Protein AF-A0A524HVM8-F1 (afdb_monomer_lite)

Foldseek 3Di:
DVLQDLPVLVCCVPPPLVRLLVVVVVVVVCVVVVVVCVCVVVVVVVVVVVVVVVVVVVDPDDDDPVVVVVVVVVCCCCCVVQVVVDPDPLQSQLVNLQVQLQVQLSVLSNCCSNPANDPPRDDGSVSSNSNVSSVVSNVVSVVSND

Radius of gyration: 20.75 Å; chains: 1; bounding box: 54×34×46 Å

pLDDT: mean 88.93, std 7.18, range [60.5, 97.88]

Secondary structure (DSSP, 8-state):
-TTSS-HHHHHTTTS-HHHHHHHHHHHHHHHHHHHHHHHHHTTHHHHHHHHHHHHHHT-SSPPPHHHHHHHHHHHHIIIIIT-TT--SHHHHHHHHHHHHHHHHHHHHHHHHHHHS-STT----THHHHHHHHHHHHHHHHHHTT-

Structure (mmCIF, N/CA/C/O backbone):
data_AF-A0A524HVM8-F1
#
_entry.id   AF-A0A524HVM8-F1
#
loop_
_atom_site.group_PDB
_atom_site.id
_atom_site.type_symbol
_atom_site.label_atom_id
_atom_site.label_alt_id
_atom_site.label_comp_id
_atom_site.label_asym_id
_atom_site.label_entity_id
_atom_site.label_seq_id
_atom_site.pdbx_PDB_ins_code
_atom_site.Cartn_x
_atom_site.Cartn_y
_atom_site.Cartn_z
_atom_site.occupancy
_atom_site.B_iso_or_equiv
_atom_site.auth_seq_id
_atom_site.auth_comp_id
_atom_site.auth_asym_id
_atom_site.auth_atom_id
_atom_site.pdbx_PDB_model_num
ATOM 1 N N . MET A 1 1 ? 17.510 12.017 -12.481 1.00 60.50 1 MET A N 1
ATOM 2 C CA . MET A 1 1 ? 16.740 10.964 -13.182 1.00 60.50 1 MET A CA 1
ATOM 3 C C . MET A 1 1 ? 16.393 9.758 -12.302 1.00 60.50 1 MET A C 1
ATOM 5 O O . MET A 1 1 ? 15.490 9.035 -12.674 1.00 60.50 1 MET A O 1
ATOM 9 N N . MET A 1 2 ? 17.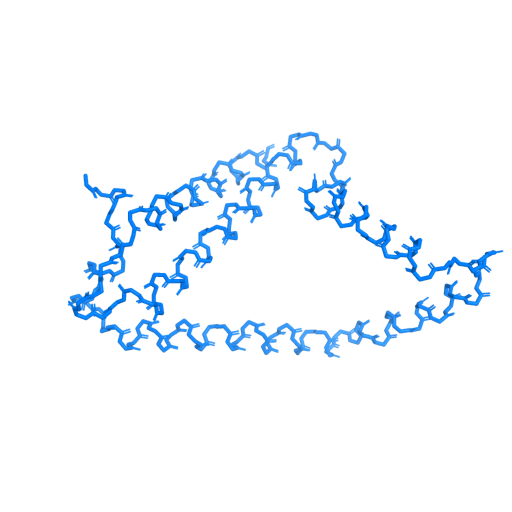005 9.563 -11.123 1.00 67.44 2 MET A N 1
ATOM 10 C CA . MET A 1 2 ? 16.806 8.355 -10.292 1.00 67.44 2 MET A CA 1
ATOM 11 C C . MET A 1 2 ? 15.399 8.211 -9.671 1.00 67.44 2 MET A C 1
ATOM 13 O O . MET A 1 2 ? 14.946 7.103 -9.432 1.00 67.44 2 MET A O 1
ATOM 17 N N . PHE A 1 3 ? 14.687 9.317 -9.423 1.00 80.62 3 PHE A N 1
ATOM 18 C CA . PHE A 1 3 ? 13.335 9.304 -8.829 1.00 80.62 3 PHE A CA 1
ATOM 19 C C . PHE A 1 3 ? 12.201 9.248 -9.862 1.00 80.62 3 PHE A C 1
ATOM 21 O O . PHE A 1 3 ? 11.026 9.243 -9.504 1.00 80.62 3 PHE A O 1
ATOM 28 N N . THR A 1 4 ? 12.549 9.262 -11.148 1.00 85.50 4 THR A N 1
ATOM 29 C CA . THR A 1 4 ? 11.601 9.364 -12.267 1.00 85.50 4 THR A CA 1
ATOM 30 C C . THR A 1 4 ? 11.651 8.149 -13.187 1.00 85.50 4 THR A C 1
ATOM 32 O O . THR A 1 4 ? 10.905 8.100 -14.159 1.00 85.50 4 THR A O 1
ATOM 35 N N . THR A 1 5 ? 12.531 7.188 -12.903 1.00 87.31 5 THR A N 1
ATOM 36 C CA . THR A 1 5 ? 12.688 5.935 -13.646 1.00 87.31 5 THR A CA 1
ATOM 37 C C . THR A 1 5 ? 12.050 4.781 -12.886 1.00 87.31 5 THR A C 1
ATOM 39 O O . THR A 1 5 ? 11.989 4.789 -11.658 1.00 87.31 5 THR A O 1
ATOM 42 N N . ASN A 1 6 ? 11.540 3.793 -13.620 1.00 90.19 6 ASN A N 1
ATOM 43 C CA . ASN A 1 6 ? 10.978 2.587 -13.025 1.00 90.19 6 ASN A CA 1
ATOM 44 C C . ASN A 1 6 ? 12.111 1.745 -12.406 1.00 90.19 6 ASN A C 1
ATOM 46 O O . ASN A 1 6 ? 12.922 1.211 -13.162 1.00 90.19 6 ASN A O 1
ATOM 50 N N . PRO A 1 7 ? 12.166 1.579 -11.070 1.00 88.50 7 PRO A N 1
ATOM 51 C CA . PRO A 1 7 ? 13.270 0.870 -10.423 1.00 88.50 7 PRO A CA 1
ATOM 52 C C . PRO A 1 7 ? 13.300 -0.628 -10.765 1.00 88.50 7 PRO A C 1
ATOM 54 O O . PRO A 1 7 ? 14.335 -1.272 -10.626 1.00 88.50 7 PRO A O 1
ATOM 57 N N . PHE A 1 8 ? 12.182 -1.199 -11.223 1.00 90.50 8 PHE A N 1
ATOM 58 C CA . PHE A 1 8 ? 12.092 -2.615 -11.585 1.00 90.50 8 PHE A CA 1
ATOM 59 C C . PHE A 1 8 ? 12.587 -2.899 -13.005 1.00 90.50 8 PHE A C 1
ATOM 61 O O . PHE A 1 8 ? 12.993 -4.024 -13.288 1.00 90.50 8 PHE A O 1
ATOM 68 N N . ALA A 1 9 ? 12.591 -1.891 -13.883 1.00 86.25 9 ALA A N 1
ATOM 69 C CA . ALA A 1 9 ? 13.153 -2.022 -15.224 1.00 86.25 9 ALA A CA 1
ATOM 70 C C . ALA A 1 9 ? 14.677 -2.220 -15.162 1.00 86.25 9 ALA A C 1
ATOM 72 O O . ALA A 1 9 ? 15.213 -3.080 -15.853 1.00 86.25 9 ALA A O 1
ATOM 73 N N . ASP A 1 10 ? 15.358 -1.518 -14.253 1.00 82.50 10 ASP A N 1
ATOM 74 C CA . ASP A 1 10 ? 16.798 -1.693 -14.024 1.00 82.50 10 ASP A CA 1
ATOM 75 C C . ASP A 1 10 ? 17.124 -3.085 -13.441 1.00 82.50 10 ASP A C 1
ATOM 77 O O . ASP A 1 10 ? 18.177 -3.660 -13.722 1.00 82.50 10 ASP A O 1
ATOM 81 N N . LEU A 1 11 ? 16.197 -3.672 -12.670 1.00 85.19 11 LEU A N 1
ATOM 82 C CA . LEU A 1 11 ? 16.317 -5.037 -12.141 1.00 85.19 11 LEU A CA 1
ATOM 83 C C . LEU A 1 11 ? 16.155 -6.122 -13.214 1.00 85.19 11 LEU A C 1
ATOM 85 O O . LEU A 1 11 ? 16.570 -7.258 -12.969 1.00 85.19 11 LEU A O 1
ATOM 89 N N . ALA A 1 12 ? 15.588 -5.800 -14.382 1.00 81.69 12 ALA A N 1
ATOM 90 C CA . ALA A 1 12 ? 15.309 -6.772 -15.440 1.00 81.69 12 ALA A CA 1
ATOM 91 C C . ALA A 1 12 ? 16.579 -7.459 -15.980 1.00 81.69 12 ALA A C 1
ATOM 93 O O . ALA A 1 12 ? 16.520 -8.589 -16.464 1.00 81.69 12 ALA A O 1
ATOM 94 N N . GLY A 1 13 ? 17.742 -6.806 -15.850 1.00 81.88 13 GLY A N 1
ATOM 95 C CA . GLY A 1 13 ? 19.040 -7.386 -16.204 1.00 81.88 13 GLY A CA 1
ATOM 96 C C . GLY A 1 13 ? 19.523 -8.492 -15.254 1.00 81.88 13 GLY A C 1
ATOM 97 O O . GLY A 1 13 ? 20.402 -9.265 -15.623 1.00 81.88 13 GLY A O 1
ATOM 98 N N . PHE A 1 14 ? 18.956 -8.584 -14.045 1.00 88.19 14 PHE A N 1
ATOM 99 C CA . PHE A 1 14 ? 19.293 -9.601 -13.041 1.00 88.19 14 PHE A CA 1
ATOM 100 C C . PHE A 1 14 ? 18.147 -10.596 -12.797 1.00 88.19 14 PHE A C 1
ATOM 102 O O . PHE A 1 14 ? 18.384 -11.795 -12.662 1.00 88.19 14 PHE A O 1
ATOM 109 N N . LEU A 1 15 ? 16.901 -10.118 -12.763 1.00 89.31 15 LEU A N 1
ATOM 110 C CA . LEU A 1 15 ? 15.695 -10.937 -12.628 1.00 89.31 15 LEU A CA 1
ATOM 111 C C . LEU A 1 15 ? 14.845 -10.774 -13.880 1.00 89.31 15 LEU A C 1
ATOM 113 O O . LEU A 1 15 ? 14.529 -9.655 -14.255 1.00 89.31 15 LEU A O 1
ATOM 117 N N . SER A 1 16 ? 14.408 -11.865 -14.507 1.00 91.19 16 SER A N 1
ATOM 118 C CA . SER A 1 16 ? 13.544 -11.727 -15.682 1.00 91.19 16 SER A CA 1
ATOM 119 C C . SER A 1 16 ? 12.201 -11.068 -15.315 1.00 91.19 16 SER A C 1
ATOM 121 O O . SER A 1 16 ? 11.664 -11.324 -14.227 1.00 91.19 16 SER A O 1
ATOM 123 N N . PRO A 1 17 ? 11.606 -10.267 -16.220 1.00 91.12 17 PRO A N 1
ATOM 124 C CA . PRO A 1 17 ? 10.268 -9.706 -16.036 1.00 91.12 17 PRO A CA 1
ATOM 125 C C . PRO A 1 17 ? 9.220 -10.731 -15.592 1.00 91.12 17 PRO A C 1
ATOM 127 O O . PRO A 1 17 ? 8.496 -10.513 -14.619 1.00 91.12 17 PRO A O 1
ATOM 130 N N . THR A 1 18 ? 9.206 -11.896 -16.242 1.00 91.94 18 THR A N 1
ATOM 131 C CA . THR A 1 18 ? 8.285 -12.997 -15.938 1.00 91.94 18 THR A CA 1
ATOM 132 C C . THR A 1 18 ? 8.449 -13.508 -14.509 1.00 91.94 18 THR A C 1
ATOM 134 O O . THR A 1 18 ? 7.456 -13.810 -13.844 1.00 91.94 18 THR A O 1
ATOM 137 N N . LEU A 1 19 ? 9.686 -13.589 -14.008 1.00 93.62 19 LEU A N 1
ATOM 138 C CA . LEU A 1 19 ? 9.963 -14.035 -12.645 1.00 93.62 19 LEU A CA 1
ATOM 139 C C . LEU A 1 19 ? 9.425 -13.033 -11.618 1.00 93.62 19 LEU A C 1
ATOM 141 O O . LEU A 1 19 ? 8.744 -13.436 -10.675 1.00 93.62 19 LEU A O 1
ATOM 145 N N . MET A 1 20 ? 9.673 -11.736 -11.826 1.00 94.06 20 MET A N 1
ATOM 146 C CA . MET A 1 20 ? 9.170 -10.676 -10.945 1.00 94.06 20 MET A CA 1
ATOM 147 C C . MET A 1 20 ? 7.638 -10.645 -10.904 1.00 94.06 20 MET A C 1
ATOM 149 O O . MET A 1 20 ? 7.044 -10.597 -9.825 1.00 94.06 20 MET A O 1
ATOM 153 N N . GLN A 1 21 ? 6.987 -10.731 -12.064 1.00 94.56 21 GLN A N 1
ATOM 154 C CA . GLN A 1 21 ? 5.527 -10.759 -12.161 1.00 94.56 21 GLN A CA 1
ATOM 155 C C . GLN A 1 21 ? 4.932 -11.983 -11.466 1.00 94.56 21 GLN A C 1
ATOM 157 O O . GLN A 1 21 ? 4.022 -11.848 -10.646 1.00 94.56 21 GLN A O 1
ATOM 162 N N . THR A 1 22 ? 5.481 -13.169 -11.737 1.00 95.56 22 THR A N 1
ATOM 163 C CA . THR A 1 22 ? 5.023 -14.420 -11.117 1.00 95.56 22 THR A CA 1
ATOM 164 C C . THR A 1 22 ? 5.178 -14.364 -9.600 1.00 95.56 22 THR A C 1
ATOM 166 O O . THR A 1 22 ? 4.256 -14.734 -8.874 1.00 95.56 22 THR A O 1
ATOM 169 N N . TYR A 1 23 ? 6.304 -13.841 -9.109 1.00 95.31 23 TYR A N 1
ATOM 170 C CA . TYR A 1 23 ? 6.538 -13.658 -7.680 1.00 95.31 23 TYR A CA 1
ATOM 171 C C . TYR A 1 23 ? 5.474 -12.762 -7.030 1.00 95.31 23 TYR A C 1
ATOM 173 O O . TYR A 1 23 ? 4.893 -13.143 -6.015 1.00 95.31 23 TYR A O 1
ATOM 181 N N . VAL A 1 24 ? 5.162 -11.606 -7.627 1.00 95.19 24 VAL A N 1
ATOM 182 C CA . VAL A 1 24 ? 4.134 -10.692 -7.097 1.00 95.19 24 VAL A CA 1
ATOM 183 C C . VAL A 1 24 ? 2.747 -11.340 -7.106 1.00 95.19 24 VAL A C 1
ATOM 185 O O . VAL A 1 24 ? 2.008 -11.204 -6.130 1.00 95.19 24 VAL A O 1
ATOM 188 N N . VAL A 1 25 ? 2.396 -12.093 -8.153 1.00 96.88 25 VAL A N 1
ATOM 189 C CA . VAL A 1 25 ? 1.124 -12.835 -8.207 1.00 96.88 25 VAL A CA 1
ATOM 190 C C . VAL A 1 25 ? 1.043 -13.878 -7.093 1.00 96.88 25 VAL A C 1
ATOM 192 O O . VAL A 1 25 ? 0.051 -13.917 -6.363 1.00 96.88 25 VAL A O 1
ATOM 195 N N . LEU A 1 26 ? 2.092 -14.681 -6.906 1.00 97.88 26 LEU A N 1
ATOM 196 C CA . LEU A 1 26 ? 2.148 -15.673 -5.830 1.00 97.88 26 LEU A CA 1
ATOM 197 C C . LEU A 1 26 ? 2.082 -15.021 -4.445 1.00 97.88 26 LEU A C 1
ATOM 199 O O . LEU A 1 26 ? 1.366 -15.512 -3.574 1.00 97.88 26 LEU A O 1
ATOM 203 N N . MET A 1 27 ? 2.763 -13.890 -4.251 1.00 96.69 27 MET A N 1
ATOM 204 C CA . MET A 1 27 ? 2.705 -13.115 -3.013 1.00 96.69 27 MET A CA 1
ATOM 205 C C . MET A 1 27 ? 1.274 -12.647 -2.714 1.00 96.69 27 MET A C 1
ATOM 207 O O . MET A 1 27 ? 0.800 -12.815 -1.592 1.00 96.69 27 MET A O 1
ATOM 211 N N . MET A 1 28 ? 0.553 -12.111 -3.707 1.00 95.19 28 MET A N 1
ATOM 212 C CA . MET A 1 28 ? -0.846 -11.700 -3.531 1.00 95.19 28 MET A CA 1
ATOM 213 C C . MET A 1 28 ? -1.744 -12.884 -3.150 1.00 95.19 28 MET A C 1
ATOM 215 O O . MET A 1 28 ? -2.539 -12.773 -2.216 1.00 95.19 28 MET A O 1
ATOM 219 N N . LEU A 1 29 ? -1.589 -14.029 -3.824 1.00 97.50 29 LEU A N 1
ATOM 220 C CA . LEU A 1 29 ? -2.337 -15.248 -3.499 1.00 97.50 29 LEU A CA 1
ATOM 221 C C . LEU A 1 29 ? -2.045 -15.730 -2.074 1.00 97.50 29 LEU A C 1
ATOM 223 O O . LEU A 1 29 ? -2.973 -16.087 -1.350 1.00 97.50 29 LEU A O 1
ATOM 227 N N . ALA A 1 30 ? -0.782 -15.691 -1.650 1.00 97.44 30 ALA A N 1
ATOM 228 C CA . ALA A 1 30 ? -0.382 -16.065 -0.300 1.00 97.44 30 ALA A CA 1
ATOM 229 C C . ALA A 1 30 ? -0.978 -15.128 0.764 1.00 97.44 30 ALA A C 1
ATOM 231 O O . ALA A 1 30 ? -1.458 -15.606 1.788 1.00 97.44 30 ALA A O 1
ATOM 232 N N . VAL A 1 31 ? -1.016 -13.813 0.521 1.00 95.94 31 VAL A N 1
ATOM 233 C CA . VAL A 1 31 ? -1.629 -12.837 1.443 1.00 95.94 31 VAL A CA 1
ATOM 234 C C . VAL A 1 31 ? -3.133 -13.070 1.578 1.00 95.94 31 VAL A C 1
ATOM 236 O O . VAL A 1 31 ? -3.653 -13.116 2.696 1.00 95.94 31 VAL A O 1
ATOM 239 N N . VAL A 1 32 ? -3.840 -13.248 0.457 1.00 96.00 32 VAL A N 1
ATOM 240 C CA . VAL A 1 32 ? -5.287 -13.514 0.464 1.00 96.00 32 VAL A CA 1
ATOM 241 C C . VAL A 1 32 ? -5.578 -14.850 1.146 1.00 96.00 32 VAL A C 1
ATOM 243 O O . VAL A 1 32 ? -6.418 -14.913 2.044 1.00 96.00 32 VAL A O 1
ATOM 246 N N . GLY A 1 33 ? -4.851 -15.904 0.767 1.00 97.25 33 GLY A N 1
ATOM 247 C CA . GLY A 1 33 ? -4.990 -17.236 1.347 1.00 97.25 33 GLY A CA 1
ATOM 248 C C . GLY A 1 33 ? -4.683 -17.258 2.844 1.00 97.25 33 GLY A C 1
ATOM 249 O O . GLY A 1 33 ? -5.467 -17.797 3.618 1.00 97.25 33 GLY A O 1
ATOM 250 N N . GLY A 1 34 ? -3.596 -16.611 3.266 1.00 96.12 34 GLY A N 1
ATOM 251 C CA . GLY A 1 34 ? -3.199 -16.498 4.669 1.00 96.12 34 GLY A CA 1
ATOM 252 C C . GLY A 1 34 ? -4.217 -15.726 5.505 1.00 96.12 34 GLY A C 1
ATOM 253 O O . GLY A 1 34 ? -4.557 -16.155 6.603 1.00 96.12 34 GLY A O 1
ATOM 254 N N . THR A 1 35 ? -4.773 -14.639 4.965 1.00 94.00 35 THR A N 1
ATOM 255 C CA . THR A 1 35 ? -5.820 -13.856 5.642 1.00 94.00 35 THR A CA 1
ATOM 256 C C . THR A 1 35 ? -7.110 -14.662 5.789 1.00 94.00 35 THR A C 1
ATOM 258 O O . THR A 1 35 ? -7.726 -14.664 6.854 1.00 94.00 35 THR A O 1
ATOM 261 N N . LEU A 1 36 ? -7.521 -15.380 4.738 1.00 93.06 36 LEU A N 1
ATOM 262 C CA . LEU A 1 36 ? -8.715 -16.221 4.789 1.00 93.06 36 LEU A CA 1
ATOM 263 C C . LEU A 1 36 ? -8.530 -17.381 5.775 1.00 93.06 36 LEU A C 1
ATOM 265 O O . LEU A 1 36 ? -9.421 -17.653 6.578 1.00 93.06 36 LEU A O 1
ATOM 269 N N . PHE A 1 37 ? -7.356 -18.016 5.761 1.00 94.94 37 PHE A N 1
ATOM 270 C CA . PHE A 1 37 ? -6.990 -19.042 6.730 1.00 94.94 37 PHE A CA 1
ATOM 271 C C . PHE A 1 37 ? -7.003 -18.499 8.163 1.00 94.94 37 PHE A C 1
ATOM 273 O O . PHE A 1 37 ? -7.577 -19.141 9.034 1.00 94.94 37 PHE A O 1
ATOM 280 N N . ASP A 1 38 ? -6.450 -17.310 8.411 1.00 93.19 38 ASP A N 1
ATOM 281 C CA . ASP A 1 38 ? -6.433 -16.681 9.737 1.00 93.19 38 ASP A CA 1
ATOM 282 C C . ASP A 1 38 ? -7.850 -16.421 10.275 1.00 93.19 38 ASP A C 1
ATOM 284 O O . ASP A 1 38 ? -8.155 -16.745 11.425 1.00 93.19 38 ASP A O 1
ATOM 288 N N . VAL A 1 39 ? -8.749 -15.907 9.428 1.00 91.50 39 VAL A N 1
ATOM 289 C CA . VAL A 1 39 ? -10.161 -15.674 9.779 1.00 91.50 39 VAL A CA 1
ATOM 290 C C . VAL A 1 39 ? -10.880 -16.981 10.117 1.00 91.50 39 VAL A C 1
ATOM 292 O O . VAL A 1 39 ? -11.633 -17.033 11.095 1.00 91.50 39 VAL A O 1
ATOM 295 N N . LEU A 1 40 ? -10.646 -18.035 9.329 1.00 89.81 40 LEU A N 1
ATOM 296 C CA . LEU A 1 40 ? -11.223 -19.359 9.563 1.00 89.81 40 LEU A CA 1
ATOM 297 C C . LEU A 1 40 ? -10.665 -19.992 10.843 1.00 89.81 40 LEU A C 1
ATOM 299 O O . LEU A 1 40 ? -11.433 -20.475 11.670 1.00 89.81 40 LEU A O 1
ATOM 303 N N . HIS A 1 41 ? -9.347 -19.940 11.029 1.00 92.69 41 HIS A N 1
ATOM 304 C CA . HIS A 1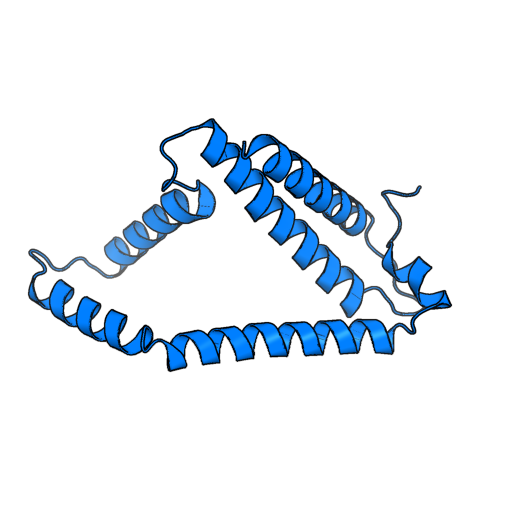 41 ? -8.651 -20.532 12.166 1.00 92.69 41 HIS A CA 1
ATOM 305 C C . HIS A 1 41 ? -9.043 -19.871 13.492 1.00 92.69 41 HIS A C 1
ATOM 307 O O . HIS A 1 41 ? -9.285 -20.560 14.479 1.00 92.69 41 HIS A O 1
ATOM 313 N N . LYS A 1 42 ? -9.169 -18.539 13.516 1.00 91.12 42 LYS A N 1
ATOM 314 C CA . LYS A 1 42 ? -9.592 -17.792 14.711 1.00 91.12 42 LYS A CA 1
ATOM 315 C C . LYS A 1 42 ? -11.096 -17.872 14.982 1.00 91.12 42 LYS A C 1
ATOM 317 O O . LYS A 1 42 ? -11.546 -17.358 16.004 1.00 91.12 42 LYS A O 1
ATOM 322 N N . GLY A 1 43 ? -11.892 -18.430 14.064 1.00 88.12 43 GLY A N 1
ATOM 323 C CA . GLY A 1 43 ? -13.354 -18.448 14.173 1.00 88.12 43 GLY A CA 1
ATOM 324 C C . GLY A 1 43 ? -13.984 -17.049 14.234 1.00 88.12 43 GLY A C 1
ATOM 325 O O . GLY A 1 43 ? -15.135 -16.898 14.649 1.00 88.12 43 GLY A O 1
ATOM 326 N N . SER A 1 44 ? -13.256 -16.004 13.825 1.00 86.25 44 SER A N 1
ATOM 327 C CA . SER A 1 44 ? -13.683 -14.610 13.998 1.00 86.25 44 SER A CA 1
ATOM 328 C C . SER A 1 44 ? -14.966 -14.311 13.219 1.00 86.25 44 SER A C 1
ATOM 330 O O . SER A 1 44 ? -15.822 -13.564 13.691 1.00 86.25 44 SER A O 1
ATOM 332 N N . GL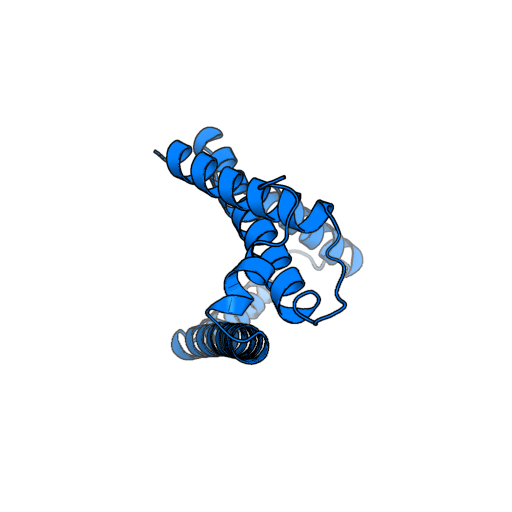Y A 1 45 ? -15.165 -14.968 12.072 1.00 83.19 45 GLY A N 1
ATOM 333 C CA . GLY A 1 45 ? -16.403 -14.874 11.297 1.00 83.19 45 GLY A CA 1
ATOM 334 C C . GLY A 1 45 ? -17.644 -15.301 12.090 1.00 83.19 45 GLY A C 1
ATOM 335 O O . GLY A 1 45 ? -18.652 -14.594 12.073 1.00 83.19 45 GLY A O 1
ATOM 336 N N . GLN A 1 46 ? -17.565 -16.408 12.836 1.00 87.44 46 GLN A N 1
ATOM 337 C CA . GLN A 1 46 ? -18.672 -16.872 13.683 1.00 87.44 46 GLN A CA 1
ATOM 338 C C . GLN A 1 46 ? -18.942 -15.882 14.816 1.00 87.44 46 GLN A C 1
ATOM 340 O O . GLN A 1 46 ? -20.089 -15.488 15.036 1.00 87.44 46 GLN A O 1
ATOM 345 N N . TYR A 1 47 ? -17.877 -15.394 15.456 1.00 88.75 47 TYR A N 1
ATOM 346 C CA . TYR A 1 47 ? -17.975 -14.376 16.496 1.00 88.75 47 TYR A CA 1
ATOM 347 C C . TYR A 1 47 ? -18.712 -13.115 16.010 1.00 88.75 47 TYR A C 1
ATOM 349 O O . TYR A 1 47 ? -19.649 -12.649 16.662 1.00 88.75 47 TYR A O 1
ATOM 357 N N . PHE A 1 48 ? -18.354 -12.577 14.838 1.00 89.88 48 PHE A N 1
ATOM 358 C CA . PHE A 1 48 ? -18.996 -11.373 14.302 1.00 89.88 48 PHE A CA 1
ATOM 359 C C . PHE A 1 48 ? -20.448 -11.600 13.867 1.00 89.88 48 PHE A C 1
ATOM 361 O O . PHE A 1 48 ? -21.272 -10.690 14.004 1.00 89.88 48 PHE A O 1
ATOM 368 N N . LEU A 1 49 ? -20.790 -12.795 13.374 1.00 89.44 49 LEU A N 1
ATOM 369 C CA . LEU A 1 49 ? -22.171 -13.156 13.039 1.00 89.44 49 LEU A CA 1
ATOM 370 C C . LEU A 1 49 ? -23.054 -13.198 14.289 1.00 89.44 49 LEU A C 1
ATOM 372 O O . LEU A 1 49 ? -24.119 -12.574 14.314 1.00 89.44 49 LEU A O 1
ATOM 376 N N . GLU A 1 50 ? -22.590 -13.857 15.350 1.00 92.69 50 GLU A N 1
ATOM 377 C CA . GLU A 1 50 ? -23.302 -13.877 16.627 1.00 92.69 50 GLU A CA 1
ATOM 378 C C . GLU A 1 50 ? -23.424 -12.484 17.239 1.00 92.69 50 GLU A C 1
ATOM 380 O O . GLU A 1 50 ? -24.492 -12.099 17.721 1.00 92.69 50 GLU A O 1
ATOM 385 N N . TYR A 1 51 ? -22.338 -11.710 17.217 1.00 92.19 51 TYR A N 1
ATOM 386 C CA . TYR A 1 51 ? -22.326 -10.354 17.744 1.00 92.19 51 TYR A CA 1
ATOM 387 C C . TYR A 1 51 ? -23.323 -9.457 17.002 1.00 92.19 51 TYR A C 1
ATOM 389 O O . TYR A 1 51 ? -24.076 -8.709 17.633 1.00 92.19 51 TYR A O 1
ATOM 397 N N . ARG A 1 52 ? -23.408 -9.578 15.671 1.00 88.38 52 ARG A N 1
ATOM 398 C CA . ARG A 1 52 ? -24.415 -8.885 14.852 1.00 88.38 52 ARG A CA 1
ATOM 399 C C . ARG A 1 52 ? -25.842 -9.290 15.211 1.00 88.38 52 ARG A C 1
ATOM 401 O O . ARG A 1 52 ? -26.698 -8.419 15.340 1.00 88.38 52 ARG A O 1
ATOM 408 N N . ALA A 1 53 ? -26.113 -10.580 15.401 1.00 90.75 53 ALA A N 1
ATOM 409 C CA . ALA A 1 53 ? -27.440 -11.043 15.810 1.00 90.75 53 ALA A CA 1
ATOM 410 C C . ALA A 1 53 ? -27.828 -10.490 17.196 1.00 90.75 53 ALA A C 1
ATOM 412 O O . ALA A 1 53 ? -28.910 -9.924 17.364 1.00 90.75 53 ALA A O 1
ATOM 413 N N . LYS A 1 54 ? -26.907 -10.568 18.167 1.00 92.94 54 LYS A N 1
ATOM 414 C CA . LYS A 1 54 ? -27.090 -10.063 19.539 1.00 92.94 54 LYS A CA 1
ATOM 415 C C . LYS A 1 54 ? -27.322 -8.548 19.572 1.00 92.94 54 LYS A C 1
ATOM 417 O O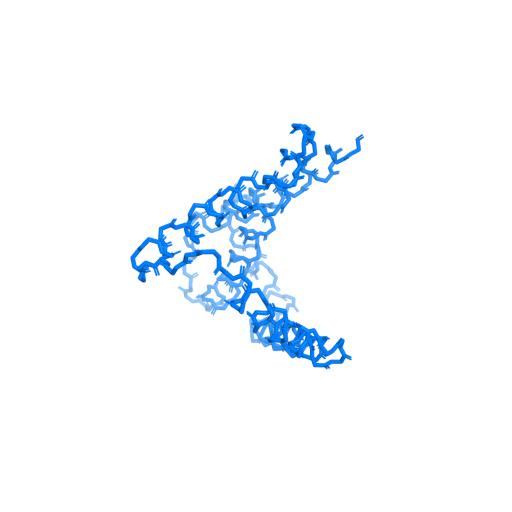 . LYS A 1 54 ? -28.212 -8.079 20.279 1.00 92.94 54 LYS A O 1
ATOM 422 N N . THR A 1 55 ? -26.554 -7.775 18.804 1.00 89.06 55 THR A N 1
ATOM 423 C CA . THR A 1 55 ? -26.711 -6.310 18.729 1.00 89.06 55 THR A CA 1
ATOM 424 C C . THR A 1 55 ? -27.992 -5.898 18.011 1.00 89.06 55 THR A C 1
ATOM 426 O O . THR A 1 55 ? -28.661 -4.972 18.468 1.00 89.06 55 THR A O 1
ATOM 429 N N . ARG A 1 56 ? -28.403 -6.618 16.958 1.00 86.38 56 ARG A N 1
ATOM 430 C CA . ARG A 1 56 ? -29.675 -6.368 16.265 1.00 86.38 56 ARG A CA 1
ATOM 431 C C . ARG A 1 56 ? -30.883 -6.623 17.166 1.00 86.38 56 ARG A C 1
ATOM 433 O O . ARG A 1 56 ? -31.809 -5.822 17.158 1.00 86.38 56 ARG A O 1
ATOM 440 N N . ALA A 1 57 ? -30.849 -7.679 17.981 1.00 89.44 57 ALA A N 1
ATOM 441 C CA . ALA A 1 57 ? -31.909 -7.977 18.947 1.00 89.44 57 ALA A CA 1
ATOM 442 C C . ALA A 1 57 ? -32.025 -6.924 20.068 1.00 89.44 57 ALA A C 1
ATOM 444 O O . ALA A 1 57 ? -33.104 -6.718 20.613 1.00 89.44 57 ALA A O 1
ATOM 445 N N . ARG A 1 58 ? -30.925 -6.234 20.403 1.00 88.62 58 ARG A N 1
ATOM 446 C CA . ARG A 1 58 ? -30.882 -5.157 21.412 1.00 88.62 58 ARG A CA 1
ATOM 447 C C . ARG A 1 58 ? -31.083 -3.754 20.825 1.00 88.62 58 ARG A C 1
ATOM 449 O O . ARG A 1 58 ? -30.971 -2.767 21.556 1.00 88.62 58 ARG A O 1
ATOM 456 N N . ALA A 1 59 ? -31.331 -3.637 19.521 1.00 86.12 59 ALA A N 1
ATOM 457 C CA . ALA A 1 59 ? -31.448 -2.347 18.860 1.00 86.12 59 ALA A CA 1
ATOM 458 C C . ALA A 1 59 ? -32.686 -1.586 19.362 1.00 86.12 59 ALA A C 1
ATOM 460 O O . ALA A 1 59 ? -33.812 -2.057 19.243 1.00 86.12 59 ALA A O 1
ATOM 461 N N . LYS A 1 60 ? -32.478 -0.375 19.894 1.00 88.19 60 LYS A N 1
ATOM 462 C CA . LYS A 1 60 ? -33.563 0.488 20.402 1.00 88.19 60 LYS A CA 1
ATOM 463 C C . LYS A 1 60 ? -34.426 1.096 19.292 1.00 88.19 60 LYS A C 1
ATOM 465 O O . LYS A 1 60 ? -35.546 1.517 19.552 1.00 88.19 60 LYS A O 1
ATOM 470 N N . ARG A 1 61 ? -33.892 1.184 18.071 1.00 87.25 61 ARG A N 1
ATOM 471 C CA . ARG A 1 61 ? -34.612 1.637 16.877 1.00 87.25 61 ARG A CA 1
ATOM 472 C C . ARG A 1 61 ? -34.051 0.967 15.631 1.00 87.25 61 ARG A C 1
ATOM 474 O O . ARG A 1 61 ? -32.854 0.683 15.566 1.00 87.25 61 ARG A O 1
ATOM 481 N N . THR A 1 62 ? -34.894 0.798 14.624 1.00 80.81 62 THR A N 1
ATOM 482 C CA . THR A 1 62 ? -34.485 0.409 13.273 1.00 80.81 62 THR A CA 1
ATOM 483 C C . THR A 1 62 ? -34.241 1.662 12.440 1.00 80.81 62 THR A C 1
ATOM 485 O O . THR A 1 62 ? -35.120 2.513 12.341 1.00 80.81 62 THR A O 1
ATOM 488 N N . ILE A 1 63 ? -33.052 1.783 11.855 1.00 85.62 63 ILE A N 1
ATOM 489 C CA . ILE A 1 63 ? -32.717 2.863 10.919 1.00 85.62 63 ILE A CA 1
ATOM 490 C C . ILE A 1 63 ? -32.967 2.409 9.479 1.00 85.62 63 ILE A C 1
ATOM 492 O O . ILE A 1 63 ? -32.828 1.224 9.166 1.00 85.62 63 ILE A O 1
ATOM 496 N N . GLY A 1 64 ? -33.339 3.346 8.605 1.00 87.25 64 GLY A N 1
ATOM 497 C CA . GLY A 1 64 ? -33.488 3.071 7.175 1.00 87.25 64 GLY A CA 1
ATOM 498 C C . GLY A 1 64 ? -32.149 2.713 6.521 1.00 87.25 64 GLY A C 1
ATOM 499 O O . GLY A 1 64 ? -31.087 3.104 7.008 1.00 87.25 64 GLY A O 1
ATOM 500 N N . SER A 1 65 ? -32.185 2.000 5.392 1.00 84.12 65 SER A N 1
ATOM 501 C CA . SER A 1 65 ? -30.979 1.574 4.660 1.00 84.12 65 SER A CA 1
ATOM 502 C C . SER A 1 65 ? -30.071 2.746 4.263 1.00 84.12 65 SER A C 1
ATOM 504 O O . SER A 1 65 ? -28.852 2.640 4.380 1.00 84.12 65 SER A O 1
ATOM 506 N N . GLY A 1 66 ? -30.652 3.885 3.868 1.00 86.81 66 GLY A N 1
ATOM 507 C CA . GLY A 1 66 ? -29.904 5.104 3.540 1.00 86.81 66 GLY A CA 1
ATOM 508 C C . GLY A 1 66 ? -29.212 5.747 4.748 1.00 86.81 66 GLY A C 1
ATOM 509 O O . GLY A 1 66 ? -28.049 6.135 4.658 1.00 86.81 66 GLY A O 1
ATOM 510 N N . GLU A 1 67 ? -29.881 5.808 5.903 1.00 88.44 67 GLU A N 1
ATOM 511 C CA . GLU A 1 67 ? -29.280 6.318 7.146 1.00 88.44 67 GLU A CA 1
ATOM 512 C C . GLU A 1 67 ? -28.159 5.387 7.633 1.00 88.44 67 GLU A C 1
ATOM 514 O O . GLU A 1 67 ? -27.092 5.859 8.027 1.00 88.44 67 GLU A O 1
ATOM 519 N N . ALA A 1 68 ? -28.355 4.068 7.526 1.00 86.19 68 ALA A N 1
ATOM 520 C CA . ALA A 1 68 ? -27.331 3.075 7.839 1.00 86.19 68 ALA A CA 1
ATOM 521 C C . ALA A 1 68 ? -26.088 3.222 6.948 1.00 86.19 68 ALA A C 1
ATOM 523 O O . ALA A 1 68 ? -24.968 3.223 7.458 1.00 86.19 68 ALA A O 1
ATOM 524 N N . ALA A 1 69 ? -26.276 3.398 5.637 1.00 87.25 69 ALA A N 1
ATOM 525 C CA . ALA A 1 69 ? -25.179 3.621 4.699 1.00 87.25 69 ALA A CA 1
ATOM 526 C C . ALA A 1 69 ? -24.415 4.918 5.010 1.00 87.25 69 ALA A C 1
ATOM 528 O O . ALA A 1 69 ? -23.185 4.923 5.044 1.00 87.25 69 ALA A O 1
ATOM 529 N N . MET A 1 70 ? -25.133 6.004 5.315 1.00 90.50 70 MET A N 1
ATOM 530 C CA . MET A 1 70 ? -24.530 7.282 5.702 1.00 90.50 70 MET A CA 1
ATOM 531 C C . MET A 1 70 ? -23.714 7.164 6.998 1.00 90.50 70 MET A C 1
ATOM 533 O O . MET A 1 70 ? -22.612 7.704 7.087 1.00 90.50 70 MET A O 1
ATOM 537 N N . MET A 1 71 ? -24.232 6.457 8.008 1.00 87.19 71 MET A N 1
ATOM 538 C CA . MET A 1 71 ? -23.502 6.219 9.257 1.00 87.19 71 MET A CA 1
ATOM 539 C C . MET A 1 71 ? -22.255 5.367 9.026 1.00 87.19 71 MET A C 1
ATOM 541 O O . MET A 1 71 ? -21.187 5.744 9.497 1.00 87.19 71 MET A O 1
ATOM 545 N N . ALA A 1 72 ? -22.358 4.288 8.245 1.00 87.38 72 ALA A N 1
ATOM 546 C CA . ALA A 1 72 ? -21.207 3.464 7.887 1.00 87.38 72 ALA A CA 1
ATOM 547 C C . ALA A 1 72 ? -20.128 4.281 7.158 1.00 87.38 72 ALA A C 1
ATOM 549 O O . ALA A 1 72 ? -18.951 4.183 7.497 1.00 87.38 72 ALA A O 1
ATOM 550 N N . MET A 1 73 ? -20.522 5.149 6.220 1.00 87.06 73 MET A N 1
ATOM 551 C CA . MET A 1 73 ? -19.589 6.039 5.528 1.00 87.06 73 MET A CA 1
ATOM 552 C C . MET A 1 73 ? -18.896 7.007 6.493 1.00 87.06 73 MET A C 1
ATOM 554 O O . MET A 1 73 ? -17.680 7.181 6.430 1.00 87.06 73 MET A O 1
ATOM 558 N N . LYS A 1 74 ? -19.640 7.614 7.427 1.00 87.06 74 LYS A N 1
ATOM 559 C CA . LYS A 1 74 ? -19.050 8.476 8.464 1.00 87.06 74 LYS A CA 1
ATOM 560 C C . LYS A 1 74 ? -18.050 7.713 9.330 1.00 87.06 74 LYS A C 1
ATOM 562 O O . LYS A 1 74 ? -16.971 8.240 9.585 1.00 87.06 74 LYS A O 1
ATOM 567 N N . THR A 1 75 ? -18.379 6.491 9.743 1.00 86.88 75 THR A N 1
ATOM 568 C CA . THR A 1 75 ? -17.468 5.639 10.514 1.00 86.88 75 THR A CA 1
ATOM 569 C C . THR A 1 75 ? -16.195 5.343 9.727 1.00 86.88 75 THR A C 1
ATOM 571 O O . THR A 1 75 ? -15.112 5.582 10.243 1.00 86.88 75 THR A O 1
ATOM 574 N N . LEU A 1 76 ? -16.293 4.949 8.454 1.00 83.81 76 LEU A N 1
ATOM 575 C CA . LEU A 1 76 ? -15.120 4.715 7.600 1.00 83.81 76 LEU A CA 1
ATOM 576 C C . LEU A 1 76 ? -14.234 5.964 7.467 1.00 83.81 76 LEU A C 1
ATOM 578 O O . LEU A 1 76 ? -13.012 5.882 7.576 1.00 83.81 76 LEU A O 1
ATOM 582 N N . LEU A 1 77 ? -14.838 7.139 7.276 1.00 82.06 77 LEU A N 1
ATOM 583 C CA . LEU A 1 77 ? -14.102 8.401 7.178 1.00 82.06 77 LEU A CA 1
ATOM 584 C C . LEU A 1 77 ? -13.392 8.782 8.487 1.00 82.06 77 LEU A C 1
ATOM 586 O O . LEU A 1 77 ? -12.324 9.394 8.465 1.00 82.06 77 LEU A O 1
ATOM 590 N N . VAL A 1 78 ? -13.987 8.475 9.638 1.00 80.75 78 VAL A N 1
ATOM 591 C CA . VAL A 1 78 ? -13.416 8.830 10.943 1.00 80.75 78 VAL A CA 1
ATOM 592 C C . VAL A 1 78 ? -12.389 7.798 11.403 1.00 80.75 78 VAL A C 1
ATOM 594 O O . VAL A 1 78 ? -11.311 8.175 11.856 1.00 80.75 78 VAL A O 1
ATOM 597 N N . GLU A 1 79 ? -12.687 6.513 11.275 1.00 82.31 79 GLU A N 1
ATOM 598 C CA . GLU A 1 79 ? -11.827 5.441 11.772 1.00 82.31 79 GLU A CA 1
ATOM 599 C C . GLU A 1 79 ? -10.707 5.129 10.786 1.00 82.31 79 GLU A C 1
ATOM 601 O O . GLU A 1 79 ? -9.542 5.264 11.141 1.00 82.31 79 GLU A O 1
ATOM 606 N N . VAL A 1 80 ? -11.034 4.802 9.534 1.00 77.81 80 VAL A N 1
ATOM 607 C CA . VAL A 1 80 ? -10.037 4.366 8.544 1.00 77.81 80 VAL A CA 1
ATOM 608 C C . VAL A 1 80 ? -9.275 5.559 7.991 1.00 77.81 80 VAL A C 1
ATOM 610 O O . VAL A 1 80 ? -8.050 5.604 8.052 1.00 77.81 80 VAL A O 1
ATOM 613 N N . VAL A 1 81 ? -9.993 6.562 7.475 1.00 80.38 81 VAL A N 1
ATOM 614 C CA . VAL A 1 81 ? -9.326 7.660 6.759 1.00 80.38 81 VAL A CA 1
ATOM 615 C C . VAL A 1 81 ? -8.544 8.556 7.708 1.00 80.38 81 VAL A C 1
ATOM 617 O O . VAL A 1 81 ? -7.475 9.062 7.364 1.00 80.38 81 VAL A O 1
ATOM 620 N N . ARG A 1 82 ? -9.095 8.774 8.902 1.00 77.81 82 ARG A N 1
ATOM 621 C CA . ARG A 1 82 ? -8.538 9.683 9.896 1.00 77.81 82 ARG A CA 1
ATOM 622 C C . ARG A 1 82 ? -7.751 8.979 10.991 1.00 77.81 82 ARG A C 1
ATOM 624 O O . ARG A 1 82 ? -7.136 9.716 11.753 1.00 77.81 82 ARG A O 1
ATOM 631 N N . ALA A 1 83 ? -7.733 7.648 11.073 1.00 78.75 83 ALA A N 1
ATOM 632 C CA . ALA A 1 83 ? -7.135 6.914 12.191 1.00 78.75 83 ALA A CA 1
ATOM 633 C C . ALA A 1 83 ? -7.680 7.421 13.544 1.00 78.75 83 ALA A C 1
ATOM 635 O O . ALA A 1 83 ? -6.933 7.769 14.461 1.00 78.75 83 ALA A O 1
ATOM 636 N N . GLY A 1 84 ? -9.010 7.555 13.626 1.00 70.69 84 GLY A N 1
ATOM 637 C CA . GLY A 1 84 ? -9.722 8.148 14.763 1.00 70.69 84 GLY A CA 1
ATOM 638 C C . GLY A 1 84 ? -9.567 7.386 16.081 1.00 70.69 84 GLY A C 1
ATOM 639 O O . GLY A 1 84 ? -9.886 7.936 17.130 1.00 70.69 84 GLY A O 1
ATOM 640 N N . GLU A 1 85 ? -9.040 6.161 16.036 1.00 75.62 85 GLU A N 1
ATOM 641 C CA . GLU A 1 85 ? -8.705 5.361 17.218 1.00 75.62 85 GLU A CA 1
ATOM 642 C C . GLU A 1 85 ? -7.564 5.966 18.055 1.00 75.62 85 GLU A C 1
ATOM 644 O O . GLU A 1 85 ? -7.456 5.700 19.253 1.00 75.62 85 GLU A O 1
ATOM 649 N N . PHE A 1 86 ? -6.719 6.813 17.456 1.00 78.06 86 PHE A N 1
ATOM 650 C CA . PHE A 1 86 ? -5.583 7.408 18.150 1.00 78.06 86 PHE A CA 1
ATOM 651 C C . PHE A 1 86 ? -5.940 8.764 18.763 1.00 78.06 86 PHE A C 1
ATOM 653 O O . PHE A 1 86 ? -6.059 9.774 18.067 1.00 78.06 86 PHE A O 1
ATOM 660 N N . CYS A 1 87 ? -6.008 8.807 20.097 1.00 75.19 87 CYS A N 1
ATOM 661 C CA . CYS A 1 87 ? -6.163 10.056 20.852 1.00 75.19 87 CYS A CA 1
ATOM 662 C C . CYS A 1 87 ? -4.906 10.946 20.808 1.00 75.19 87 CYS A C 1
ATOM 664 O O . CYS A 1 87 ? -5.013 12.168 20.873 1.00 75.19 87 CYS A O 1
ATOM 666 N N . SER A 1 88 ? -3.708 10.356 20.691 1.00 83.81 88 SER A N 1
ATOM 667 C CA . SER A 1 88 ? -2.457 11.115 20.547 1.00 83.81 88 SER A CA 1
ATOM 668 C C . SER A 1 88 ? -2.288 11.594 19.108 1.00 83.81 88 SER A C 1
ATOM 670 O O . SER A 1 88 ? -2.179 10.783 18.187 1.00 83.81 88 SER A O 1
ATOM 672 N N . GLN A 1 89 ? -2.207 12.913 18.919 1.00 83.50 89 GLN A N 1
ATOM 673 C CA . GLN A 1 89 ? -2.020 13.523 17.602 1.00 83.50 89 GLN A CA 1
ATOM 674 C C . GLN A 1 89 ? -0.710 13.078 16.932 1.00 83.50 89 GLN A C 1
ATOM 676 O O . GLN A 1 89 ? -0.694 12.868 15.723 1.00 83.50 89 GLN A O 1
ATOM 681 N N . GLN A 1 90 ? 0.361 12.869 17.704 1.00 84.94 90 GLN A N 1
ATOM 682 C CA . GLN A 1 90 ? 1.639 12.379 17.177 1.00 84.94 90 GLN A CA 1
ATOM 683 C C . GLN A 1 90 ? 1.517 10.943 16.651 1.00 84.94 90 GLN A C 1
ATOM 685 O O . GLN A 1 90 ? 1.839 10.691 15.490 1.00 84.94 90 GLN A O 1
ATOM 690 N N . ARG A 1 91 ? 0.955 10.023 17.453 1.00 86.62 91 ARG A N 1
ATOM 691 C CA . ARG A 1 91 ? 0.728 8.629 17.020 1.00 86.62 91 ARG A CA 1
ATOM 692 C C . ARG A 1 91 ? -0.205 8.562 15.819 1.00 86.62 91 ARG A C 1
ATOM 694 O O . ARG A 1 91 ? 0.036 7.793 14.900 1.00 86.62 91 ARG A O 1
ATOM 701 N N . ARG A 1 92 ? -1.232 9.412 15.795 1.00 88.31 92 ARG A N 1
ATOM 702 C CA . ARG A 1 92 ? -2.177 9.506 14.683 1.00 88.31 92 ARG A CA 1
ATOM 703 C C . ARG A 1 92 ? -1.493 9.912 13.377 1.00 88.31 92 ARG A C 1
ATOM 705 O O . ARG A 1 92 ? -1.723 9.275 12.356 1.00 88.31 92 ARG A O 1
ATOM 712 N N . ILE A 1 93 ? -0.649 10.946 13.396 1.00 88.56 93 ILE A N 1
ATOM 713 C CA . ILE A 1 93 ? 0.088 11.394 12.203 1.00 88.56 93 ILE A CA 1
ATOM 714 C C . ILE A 1 93 ? 1.047 10.299 11.733 1.00 88.56 93 ILE A C 1
ATOM 716 O O . ILE A 1 93 ? 1.016 9.943 10.558 1.00 88.56 93 ILE A O 1
ATOM 720 N N . SER A 1 94 ? 1.828 9.718 12.646 1.00 91.62 94 SER A N 1
ATOM 721 C CA . SER A 1 94 ? 2.724 8.596 12.344 1.00 91.62 94 SER A CA 1
ATOM 722 C C . SER A 1 94 ? 1.972 7.439 11.669 1.00 91.62 94 SER A C 1
ATOM 724 O O . SER A 1 94 ? 2.377 6.972 10.603 1.00 91.62 94 SER A O 1
ATOM 726 N N . HIS A 1 95 ? 0.818 7.046 12.216 1.00 89.44 95 HIS A N 1
ATOM 727 C CA . HIS A 1 95 ? 0.013 5.956 11.670 1.00 89.44 95 HIS A CA 1
ATOM 728 C C . HIS A 1 95 ? -0.551 6.270 10.279 1.00 89.44 95 HIS A C 1
ATOM 730 O O . HIS A 1 95 ? -0.535 5.407 9.405 1.00 89.44 95 HIS A O 1
ATOM 736 N N . LEU A 1 96 ? -1.010 7.505 10.040 1.00 91.25 96 LEU A N 1
ATOM 737 C CA . LEU A 1 96 ? -1.487 7.934 8.720 1.00 91.25 96 LEU A CA 1
ATOM 738 C C . LEU A 1 96 ? -0.355 7.917 7.686 1.00 91.25 96 LEU A C 1
ATOM 740 O O . LEU A 1 96 ? -0.549 7.420 6.577 1.00 91.25 96 LEU A O 1
ATOM 744 N N . PHE A 1 97 ? 0.830 8.413 8.051 1.00 93.31 97 PHE A N 1
ATOM 745 C CA . PHE A 1 97 ? 2.008 8.383 7.184 1.00 93.31 97 PHE A CA 1
ATOM 746 C C . PHE A 1 97 ? 2.415 6.951 6.829 1.00 93.31 97 PHE A C 1
ATOM 748 O O . PHE A 1 97 ? 2.604 6.652 5.651 1.00 93.31 97 PHE A O 1
ATOM 755 N N . MET A 1 98 ? 2.471 6.047 7.810 1.00 93.25 98 MET A N 1
ATOM 756 C CA . MET A 1 98 ? 2.785 4.639 7.557 1.00 93.25 98 MET A CA 1
ATOM 757 C C . MET A 1 98 ? 1.711 3.952 6.710 1.00 93.25 98 MET A C 1
ATOM 759 O O . MET A 1 98 ? 2.048 3.297 5.729 1.00 93.25 98 MET A O 1
ATOM 763 N N . PHE A 1 99 ? 0.428 4.122 7.041 1.00 93.06 99 PHE A N 1
ATOM 764 C CA . PHE A 1 99 ? -0.672 3.454 6.345 1.00 93.06 99 PHE A CA 1
ATOM 765 C C . PHE A 1 99 ? -0.778 3.889 4.878 1.00 93.06 99 PHE A C 1
ATOM 767 O O . PHE A 1 99 ? -0.740 3.050 3.976 1.00 93.06 99 PHE A O 1
ATOM 774 N N . TYR A 1 100 ? -0.861 5.198 4.617 1.00 94.50 100 TYR A N 1
ATOM 775 C CA . TYR A 1 100 ? -0.963 5.705 3.246 1.00 94.50 100 TYR A CA 1
ATOM 776 C C . TYR A 1 100 ? 0.351 5.593 2.481 1.00 94.50 100 TYR A C 1
ATOM 778 O O . TYR A 1 100 ? 0.324 5.348 1.274 1.00 94.50 100 TYR A O 1
ATOM 786 N N . GLY A 1 101 ? 1.489 5.730 3.165 1.00 96.50 101 GLY A N 1
ATOM 787 C CA . GLY A 1 101 ? 2.802 5.506 2.573 1.00 96.50 101 GLY A CA 1
ATOM 788 C C . GLY A 1 101 ? 2.943 4.073 2.073 1.00 96.50 101 GLY A C 1
ATOM 789 O O . GLY A 1 101 ? 3.259 3.857 0.904 1.00 96.50 101 GLY A O 1
ATOM 790 N N . PHE A 1 102 ? 2.602 3.098 2.920 1.00 96.25 102 PHE A N 1
ATOM 791 C CA . PHE A 1 102 ? 2.623 1.681 2.572 1.00 96.25 102 PHE A CA 1
ATOM 792 C C . PHE A 1 102 ? 1.659 1.365 1.429 1.00 96.25 102 PHE A C 1
ATOM 794 O O . PHE A 1 102 ? 2.057 0.712 0.468 1.00 96.25 102 PHE A O 1
ATOM 801 N N . LEU A 1 103 ? 0.418 1.861 1.484 1.00 96.00 103 LEU A N 1
ATOM 802 C CA . LEU A 1 103 ? -0.562 1.620 0.424 1.00 96.00 103 LEU A CA 1
ATOM 803 C C . LEU A 1 103 ? -0.090 2.192 -0.920 1.00 96.00 103 LEU A C 1
ATOM 805 O O . LEU A 1 103 ? -0.153 1.507 -1.938 1.00 96.00 103 LEU A O 1
ATOM 809 N N . THR A 1 104 ? 0.427 3.423 -0.917 1.00 96.94 104 THR A N 1
ATOM 810 C CA . THR A 1 104 ? 0.953 4.078 -2.124 1.00 96.94 104 THR A CA 1
ATOM 811 C C . THR A 1 104 ? 2.140 3.300 -2.687 1.00 96.94 104 THR A C 1
ATOM 813 O O . THR A 1 104 ? 2.164 2.994 -3.879 1.00 96.94 104 THR A O 1
ATOM 816 N N . TYR A 1 105 ? 3.093 2.920 -1.833 1.00 96.62 105 TYR A N 1
ATOM 817 C CA . TYR A 1 105 ? 4.258 2.122 -2.210 1.00 96.62 105 TYR A CA 1
ATOM 818 C C . TYR A 1 105 ? 3.860 0.757 -2.787 1.00 96.62 105 TYR A C 1
ATOM 820 O O . TYR A 1 105 ? 4.352 0.351 -3.840 1.00 96.62 105 TYR A O 1
ATOM 828 N N . LEU A 1 106 ? 2.928 0.058 -2.137 1.00 96.50 106 LEU A N 1
ATOM 829 C CA . LEU A 1 106 ? 2.462 -1.260 -2.556 1.00 96.50 106 LEU A CA 1
ATOM 830 C C . LEU A 1 106 ? 1.727 -1.196 -3.900 1.00 96.50 106 LEU A C 1
ATOM 832 O O . LEU A 1 106 ? 2.056 -1.951 -4.810 1.00 96.50 106 LEU A O 1
ATOM 836 N N . VAL A 1 107 ? 0.762 -0.283 -4.049 1.00 96.69 107 VAL A N 1
ATOM 837 C CA . VAL A 1 107 ? -0.035 -0.150 -5.280 1.00 96.69 107 VAL A CA 1
ATOM 838 C C . VAL A 1 107 ? 0.849 0.237 -6.459 1.00 96.69 107 VAL A C 1
ATOM 840 O O . VAL A 1 107 ? 0.739 -0.361 -7.529 1.00 96.69 107 VAL A O 1
ATOM 843 N N . THR A 1 108 ? 1.751 1.201 -6.276 1.00 96.38 108 THR A N 1
ATOM 844 C CA . THR A 1 108 ? 2.689 1.604 -7.334 1.00 96.38 108 THR A CA 1
ATOM 845 C C . THR A 1 108 ? 3.668 0.485 -7.678 1.00 96.38 108 THR A C 1
ATOM 847 O O . THR A 1 108 ? 3.915 0.269 -8.861 1.00 96.38 108 THR A O 1
ATOM 850 N N . THR A 1 109 ? 4.147 -0.287 -6.693 1.00 95.25 109 THR A N 1
ATOM 851 C CA . THR A 1 109 ? 4.970 -1.488 -6.926 1.00 95.25 109 THR A CA 1
ATOM 852 C C . THR A 1 109 ? 4.228 -2.509 -7.778 1.00 95.25 109 THR A C 1
ATOM 854 O O . THR A 1 109 ? 4.711 -2.884 -8.839 1.00 95.25 109 THR A O 1
ATOM 857 N N . VAL A 1 110 ? 3.033 -2.931 -7.357 1.00 95.75 110 VAL A N 1
ATOM 858 C CA . VAL A 1 110 ? 2.234 -3.929 -8.085 1.00 95.75 110 VAL A CA 1
ATOM 859 C C . VAL A 1 110 ? 1.911 -3.437 -9.496 1.00 95.75 110 VAL A C 1
ATOM 861 O O . VAL A 1 110 ? 2.050 -4.190 -10.455 1.00 95.75 110 VAL A O 1
ATOM 864 N N . THR A 1 111 ? 1.545 -2.162 -9.640 1.00 95.12 111 THR A N 1
ATOM 865 C CA . THR A 1 111 ? 1.228 -1.561 -10.942 1.00 95.12 111 THR A CA 1
ATOM 866 C C . THR A 1 111 ? 2.444 -1.544 -11.860 1.00 95.12 111 THR A C 1
ATOM 868 O O . THR A 1 111 ? 2.355 -1.992 -12.999 1.00 95.12 111 THR A O 1
ATOM 871 N N . MET A 1 112 ? 3.593 -1.056 -11.385 1.00 94.56 112 MET A N 1
ATOM 872 C CA . MET A 1 112 ? 4.816 -1.044 -12.188 1.00 94.56 112 MET A CA 1
ATOM 873 C C . MET A 1 112 ? 5.246 -2.462 -12.548 1.00 94.56 112 MET A C 1
ATOM 875 O O . MET A 1 112 ? 5.575 -2.700 -13.706 1.00 94.56 112 MET A O 1
ATOM 879 N N . VAL A 1 113 ? 5.164 -3.407 -11.603 1.00 94.12 113 VAL A N 1
ATOM 880 C CA . VAL A 1 113 ? 5.609 -4.782 -11.838 1.00 94.12 113 VAL A CA 1
ATOM 881 C C . VAL A 1 113 ? 4.734 -5.508 -12.867 1.00 94.12 113 VAL A C 1
ATOM 883 O O . VAL A 1 113 ? 5.230 -6.145 -13.796 1.00 94.12 113 VAL A O 1
ATOM 886 N N . LEU A 1 114 ? 3.414 -5.414 -12.719 1.00 93.38 114 LEU A N 1
ATOM 887 C CA . LEU A 1 114 ? 2.480 -6.166 -13.554 1.00 93.38 114 LEU A CA 1
ATOM 888 C C . LEU A 1 114 ? 2.191 -5.489 -14.896 1.00 93.38 114 LEU A C 1
ATOM 890 O O . LEU A 1 114 ? 1.937 -6.187 -15.873 1.00 93.38 114 LEU A O 1
ATOM 894 N N . CYS A 1 115 ? 2.227 -4.156 -14.963 1.00 91.81 115 CYS A N 1
ATOM 895 C CA . CYS A 1 115 ? 1.815 -3.417 -16.158 1.00 91.81 115 CYS A CA 1
ATOM 896 C C . CYS A 1 115 ? 2.979 -2.810 -16.952 1.00 91.81 115 CYS A C 1
ATOM 898 O O . CYS A 1 115 ? 2.793 -2.527 -18.131 1.00 91.81 115 CYS A O 1
ATOM 900 N N . TYR A 1 116 ? 4.153 -2.590 -16.343 1.00 90.94 116 TYR A N 1
ATOM 901 C CA . TYR A 1 116 ? 5.204 -1.748 -16.935 1.00 90.94 116 TYR A CA 1
ATOM 902 C C . TYR A 1 116 ? 6.606 -2.384 -16.978 1.00 90.94 116 TYR A C 1
ATOM 904 O O . TYR A 1 116 ? 7.603 -1.667 -16.938 1.00 90.94 116 TYR A O 1
ATOM 912 N N . LEU A 1 117 ? 6.692 -3.716 -17.074 1.00 86.69 117 LEU A N 1
ATOM 913 C CA . LEU A 1 117 ? 7.958 -4.446 -17.277 1.00 86.69 117 LEU A CA 1
ATOM 914 C C . LEU A 1 117 ? 8.166 -5.013 -18.692 1.00 86.69 117 LEU A C 1
ATOM 916 O O . LEU A 1 117 ? 9.161 -5.695 -18.920 1.00 86.69 117 LEU A O 1
ATOM 920 N N . GLY A 1 118 ? 7.234 -4.794 -19.623 1.00 75.38 118 GLY A N 1
ATOM 921 C CA . GLY A 1 118 ? 7.389 -5.254 -21.008 1.00 75.38 118 GLY A CA 1
ATOM 922 C C . GLY A 1 118 ? 8.424 -4.436 -21.784 1.00 75.38 118 GLY A C 1
ATOM 923 O O . GLY A 1 118 ? 8.657 -3.275 -21.450 1.00 75.38 118 GLY A O 1
ATOM 924 N N . ASP A 1 119 ? 8.987 -5.024 -22.841 1.00 68.31 119 ASP A N 1
ATOM 925 C CA . ASP A 1 119 ? 10.089 -4.438 -23.625 1.00 68.31 119 ASP A CA 1
ATOM 926 C C . ASP A 1 119 ? 9.766 -3.046 -24.216 1.00 68.31 119 ASP A C 1
ATOM 928 O O . ASP A 1 119 ? 10.659 -2.211 -24.338 1.00 68.31 119 ASP A O 1
ATOM 932 N N . ASP A 1 120 ? 8.486 -2.749 -24.480 1.00 73.06 120 ASP A N 1
ATOM 933 C CA . ASP A 1 120 ? 8.010 -1.456 -25.009 1.00 73.06 120 ASP A CA 1
ATOM 934 C C . ASP A 1 120 ? 7.250 -0.599 -23.975 1.00 73.06 120 ASP A C 1
ATOM 936 O O . ASP A 1 120 ? 6.604 0.402 -24.308 1.00 73.06 120 ASP A O 1
ATOM 940 N N . ALA A 1 121 ? 7.253 -0.995 -22.700 1.00 79.38 121 ALA A N 1
ATOM 941 C CA . ALA A 1 121 ? 6.415 -0.357 -21.695 1.00 79.38 121 ALA A CA 1
ATOM 942 C C . ALA A 1 121 ? 6.998 0.983 -21.215 1.00 79.38 121 ALA A C 1
ATOM 944 O O . ALA A 1 121 ? 7.930 1.046 -20.413 1.00 79.38 121 ALA A O 1
ATOM 945 N N . VAL A 1 122 ? 6.380 2.089 -21.632 1.00 86.38 122 VAL A N 1
ATOM 946 C CA . VAL A 1 122 ? 6.718 3.424 -21.120 1.00 86.38 122 VAL A CA 1
ATOM 947 C C . VAL A 1 122 ? 6.036 3.640 -19.773 1.00 86.38 122 VAL A C 1
ATOM 949 O O . VAL A 1 122 ? 4.821 3.815 -19.697 1.00 86.38 122 VAL A O 1
ATOM 952 N N . THR A 1 123 ? 6.820 3.646 -18.694 1.00 89.94 123 THR A N 1
ATOM 953 C CA . THR A 1 123 ? 6.287 3.885 -17.345 1.00 89.94 123 THR A CA 1
ATOM 954 C C . THR A 1 123 ? 5.949 5.371 -17.155 1.00 89.94 123 THR A C 1
ATOM 956 O O . THR A 1 123 ? 6.836 6.216 -17.297 1.00 89.94 123 THR A O 1
ATOM 959 N N . PRO A 1 124 ? 4.707 5.728 -16.774 1.00 92.44 124 PRO A N 1
ATOM 960 C CA . PRO A 1 124 ? 4.362 7.096 -16.410 1.00 92.44 124 PRO A CA 1
ATOM 961 C C . PRO A 1 124 ? 5.209 7.586 -15.235 1.00 92.44 124 PRO A C 1
ATOM 963 O O . PRO A 1 124 ? 5.231 6.956 -14.179 1.00 92.44 124 PRO A O 1
ATOM 966 N N . VAL A 1 125 ? 5.840 8.753 -15.383 1.00 92.69 125 VAL A N 1
ATOM 967 C CA . VAL A 1 125 ? 6.757 9.341 -14.381 1.00 92.69 125 VAL A CA 1
ATOM 968 C C . VAL A 1 125 ? 6.115 9.493 -12.995 1.00 92.69 125 VAL A C 1
ATOM 970 O O . VAL A 1 125 ? 6.801 9.428 -11.976 1.00 92.69 125 VAL A O 1
ATOM 973 N N . ILE A 1 126 ? 4.789 9.646 -12.931 1.00 94.12 126 ILE A N 1
ATOM 974 C CA . ILE A 1 126 ? 4.058 9.733 -11.664 1.00 94.12 126 ILE A CA 1
ATOM 975 C C . ILE A 1 126 ? 4.178 8.458 -10.813 1.00 94.12 126 ILE A C 1
ATOM 977 O O . ILE A 1 126 ? 4.163 8.556 -9.590 1.00 94.12 126 ILE A O 1
ATOM 981 N N . LEU A 1 127 ? 4.340 7.276 -11.423 1.00 94.88 127 LEU A N 1
ATOM 982 C CA . LEU A 1 127 ? 4.417 6.010 -10.689 1.00 94.88 127 LEU A CA 1
ATOM 983 C C . LEU A 1 127 ? 5.717 5.891 -9.871 1.00 94.88 127 LEU A C 1
ATOM 985 O O . LEU A 1 127 ? 5.604 5.710 -8.657 1.00 94.88 127 LEU A O 1
ATOM 989 N N . PRO A 1 128 ? 6.929 6.075 -10.442 1.00 94.75 128 PRO A N 1
ATOM 990 C CA . PRO A 1 128 ? 8.160 6.143 -9.653 1.00 94.75 128 PRO A CA 1
ATOM 991 C C . PRO A 1 128 ? 8.157 7.244 -8.589 1.00 94.75 128 PRO A C 1
ATOM 993 O O . PRO A 1 128 ? 8.663 7.035 -7.486 1.00 94.75 128 PRO A O 1
ATOM 996 N N . LEU A 1 129 ? 7.561 8.406 -8.880 1.00 95.12 129 LEU A N 1
ATOM 997 C CA . LEU A 1 129 ? 7.473 9.498 -7.909 1.00 95.12 129 LEU A CA 1
ATOM 998 C C . LEU A 1 129 ? 6.615 9.110 -6.700 1.00 95.12 129 LEU A C 1
ATOM 1000 O O . LEU A 1 129 ? 7.045 9.283 -5.561 1.00 95.12 129 LEU A O 1
ATOM 1004 N N . LEU A 1 130 ? 5.427 8.548 -6.940 1.00 96.25 130 LEU A N 1
ATOM 1005 C CA . LEU A 1 130 ? 4.543 8.066 -5.879 1.00 96.25 130 LEU A CA 1
ATOM 1006 C C . LEU A 1 130 ? 5.160 6.895 -5.108 1.00 96.25 130 LEU A C 1
ATOM 1008 O O . LEU A 1 130 ? 4.995 6.818 -3.894 1.00 96.25 130 LEU A O 1
ATOM 1012 N N . TRP A 1 131 ? 5.904 6.020 -5.782 1.00 96.50 131 TRP A N 1
ATOM 1013 C CA . TRP A 1 131 ? 6.620 4.917 -5.146 1.00 96.50 131 TRP A CA 1
ATOM 1014 C C . TRP A 1 131 ? 7.663 5.423 -4.142 1.00 96.50 131 TRP A C 1
ATOM 1016 O O . TRP A 1 131 ? 7.641 5.038 -2.972 1.00 96.50 131 TRP A O 1
ATOM 1026 N N . ASN A 1 132 ? 8.513 6.367 -4.560 1.00 95.25 132 ASN A N 1
ATOM 1027 C CA . ASN A 1 132 ? 9.512 6.986 -3.685 1.00 95.25 132 ASN A CA 1
ATOM 1028 C C . ASN A 1 132 ? 8.866 7.789 -2.547 1.00 95.25 132 ASN A C 1
ATOM 1030 O O . ASN A 1 132 ? 9.309 7.707 -1.401 1.00 95.25 132 ASN A O 1
ATOM 1034 N N . LEU A 1 133 ? 7.795 8.532 -2.842 1.00 95.62 133 LEU A N 1
ATOM 1035 C CA . LEU A 1 133 ? 7.035 9.258 -1.828 1.00 95.62 133 LEU A CA 1
ATOM 1036 C C . LEU A 1 133 ? 6.441 8.301 -0.789 1.00 95.62 133 LEU A C 1
ATOM 1038 O O . LEU A 1 133 ? 6.561 8.553 0.406 1.00 95.62 133 LEU A O 1
ATOM 1042 N N . GLY A 1 134 ? 5.845 7.192 -1.232 1.00 96.44 134 GLY A N 1
ATOM 1043 C CA . GLY A 1 134 ? 5.286 6.169 -0.355 1.00 96.44 134 GLY A CA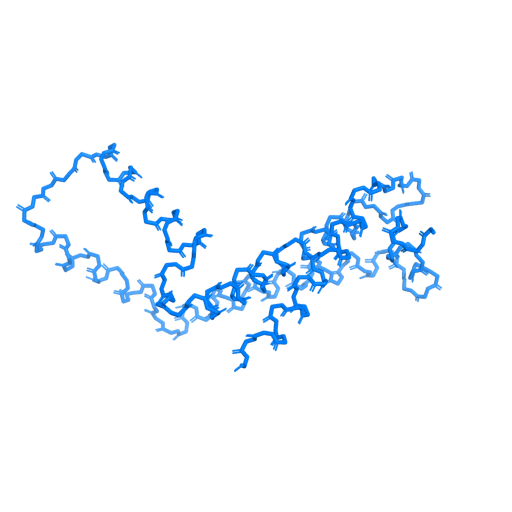 1
ATOM 1044 C C . GLY A 1 134 ? 6.340 5.578 0.581 1.00 96.44 134 GLY A C 1
ATOM 1045 O O . GLY A 1 134 ? 6.119 5.518 1.790 1.00 96.44 134 GLY A O 1
ATOM 1046 N N . ALA A 1 135 ? 7.518 5.233 0.051 1.00 95.25 135 ALA A N 1
ATOM 1047 C CA . ALA A 1 135 ? 8.641 4.750 0.855 1.00 95.25 135 ALA A CA 1
ATOM 1048 C C . ALA A 1 135 ? 9.082 5.783 1.908 1.00 95.25 135 ALA A C 1
ATOM 1050 O O . ALA A 1 135 ? 9.226 5.457 3.086 1.00 95.25 135 ALA A O 1
ATOM 1051 N N . LEU A 1 136 ? 9.233 7.046 1.504 1.00 95.50 136 LEU A N 1
ATOM 1052 C CA . LEU A 1 136 ? 9.614 8.137 2.400 1.00 95.50 136 LEU A CA 1
ATOM 1053 C C . LEU A 1 136 ? 8.561 8.372 3.491 1.00 95.50 136 LEU A C 1
ATOM 1055 O O . LEU A 1 136 ? 8.915 8.555 4.654 1.00 95.50 136 LEU A O 1
ATOM 1059 N N . MET A 1 137 ? 7.272 8.311 3.149 1.00 96.19 137 MET A N 1
ATOM 1060 C CA . MET A 1 137 ? 6.185 8.427 4.122 1.00 96.19 137 MET A CA 1
ATOM 1061 C C . MET A 1 137 ? 6.241 7.317 5.176 1.00 96.19 137 MET A C 1
ATOM 1063 O O . MET A 1 137 ? 6.044 7.603 6.355 1.00 96.19 137 MET A O 1
ATOM 1067 N N . VAL A 1 138 ? 6.555 6.079 4.780 1.00 96.00 138 VAL A N 1
ATOM 1068 C CA . VAL A 1 138 ? 6.724 4.960 5.721 1.00 96.00 138 VAL A CA 1
ATOM 1069 C C . VAL A 1 138 ? 7.914 5.194 6.647 1.00 96.00 138 VAL A C 1
ATOM 1071 O O . VAL A 1 138 ? 7.774 5.026 7.855 1.00 96.00 138 VAL A O 1
ATOM 1074 N N . VAL A 1 139 ? 9.061 5.625 6.113 1.00 94.69 139 VAL A N 1
ATOM 1075 C CA . VAL A 1 139 ? 10.264 5.897 6.919 1.00 94.69 139 VAL A CA 1
ATOM 1076 C C . VAL A 1 139 ? 10.011 7.020 7.925 1.00 94.69 139 VAL A C 1
ATOM 1078 O O . VAL A 1 139 ? 10.298 6.855 9.108 1.00 94.69 139 VAL A O 1
ATOM 1081 N N . ILE A 1 140 ? 9.427 8.138 7.482 1.00 93.56 140 ILE A N 1
ATOM 1082 C CA . ILE A 1 140 ? 9.092 9.262 8.367 1.00 93.56 140 ILE A CA 1
ATOM 1083 C C . ILE A 1 140 ? 8.062 8.833 9.411 1.00 93.56 140 ILE A C 1
ATOM 1085 O O . ILE A 1 140 ? 8.242 9.104 10.596 1.00 93.56 140 ILE A O 1
ATOM 1089 N N . GLY A 1 141 ? 7.000 8.145 8.988 1.00 92.06 141 GLY A N 1
ATOM 1090 C CA . GLY A 1 141 ? 5.959 7.664 9.888 1.00 92.06 141 GLY A CA 1
ATOM 1091 C C . GLY A 1 141 ? 6.514 6.725 10.959 1.00 92.06 141 GLY A C 1
ATOM 1092 O O . GLY A 1 141 ? 6.211 6.909 12.135 1.00 92.06 141 GLY A O 1
ATOM 1093 N N . GLY A 1 142 ? 7.374 5.779 10.577 1.00 90.31 142 GLY A N 1
ATOM 1094 C CA . GLY A 1 142 ? 8.009 4.834 11.496 1.00 90.31 142 GLY A CA 1
ATOM 1095 C C . GLY A 1 142 ? 9.005 5.492 12.452 1.00 90.31 142 GLY A C 1
ATOM 1096 O O . GLY A 1 142 ? 9.018 5.163 13.635 1.00 90.31 142 GLY A O 1
ATOM 1097 N N . ALA A 1 143 ? 9.790 6.463 11.978 1.00 87.62 143 ALA A N 1
ATOM 1098 C CA . ALA A 1 143 ? 10.716 7.214 12.827 1.00 87.62 143 ALA A CA 1
ATOM 1099 C C . ALA A 1 143 ? 9.989 8.098 13.858 1.00 87.62 143 ALA A C 1
ATOM 1101 O O . ALA A 1 143 ? 10.476 8.261 14.970 1.00 87.62 143 ALA A O 1
ATOM 1102 N N . TRP A 1 144 ? 8.813 8.631 13.506 1.00 80.62 144 TRP A N 1
ATOM 1103 C CA . TRP A 1 144 ? 7.960 9.447 14.385 1.00 80.62 144 TRP A CA 1
ATOM 1104 C C . TRP A 1 144 ? 7.082 8.602 15.328 1.00 80.62 144 TRP A C 1
ATOM 1106 O O . TRP A 1 144 ? 6.324 9.143 16.125 1.00 80.62 144 TRP A O 1
ATOM 1116 N N . PHE A 1 145 ? 7.089 7.271 15.221 1.00 73.12 145 PHE A N 1
ATOM 1117 C CA . PHE A 1 145 ? 6.198 6.440 16.041 1.00 73.12 145 PHE A CA 1
ATOM 1118 C C . PHE A 1 145 ? 6.583 6.425 17.536 1.00 73.12 145 PHE A C 1
ATOM 1120 O O . PHE A 1 145 ? 5.716 6.162 18.378 1.00 73.12 145 PHE A O 1
ATOM 1127 N N . PHE A 1 146 ? 7.854 6.702 17.847 1.00 65.00 146 PHE A N 1
ATOM 1128 C CA . PHE A 1 146 ? 8.434 6.751 19.196 1.00 65.00 146 PHE A CA 1
ATOM 1129 C C . PHE A 1 146 ? 8.410 8.167 19.778 1.00 65.00 146 PHE A C 1
ATOM 1131 O O . PHE A 1 146 ? 8.194 8.269 21.007 1.00 65.00 146 PHE A O 1
#

Sequence (146 aa):
MMFTTNPFADLAGFLSPTLMQTYVVLMMLAVVGGTLFDVLHKGSGQYFLEYRAKTRARAKRTIGSGEAAMMAMKTLLVEVVRAGEFCSQ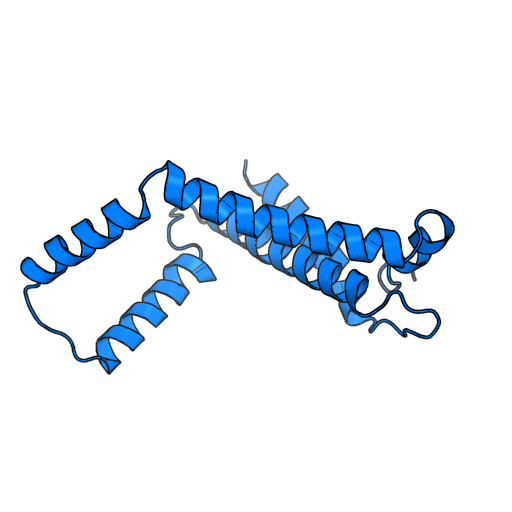QRRISHLFMFYGFLTYLVTTVTMVLCYLGDDAVTPVILPLLWNLGALMVVIGGAWFF